Protein AF-A0A4R7Z6G6-F1 (afdb_monomer_lite)

Organism: NCBI:txid43595

Structure (mmCIF, N/CA/C/O backbone):
data_AF-A0A4R7Z6G6-F1
#
_entry.id   AF-A0A4R7Z6G6-F1
#
loop_
_atom_site.group_PDB
_atom_site.id
_atom_site.type_symbol
_atom_site.label_atom_id
_atom_site.label_alt_id
_atom_site.label_comp_id
_atom_sit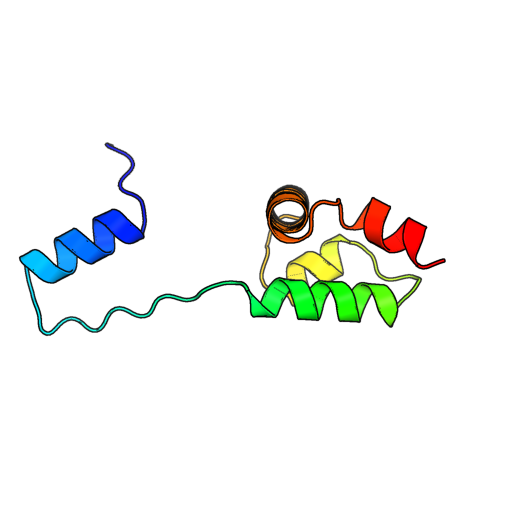e.label_asym_id
_atom_site.label_entity_id
_atom_site.label_seq_id
_atom_site.pdbx_PDB_ins_code
_atom_site.Cartn_x
_atom_site.Cartn_y
_atom_site.Cartn_z
_atom_site.occupancy
_atom_site.B_iso_or_equiv
_atom_site.auth_seq_id
_atom_site.auth_comp_id
_atom_site.auth_asym_id
_atom_site.auth_atom_id
_atom_site.pdbx_PDB_model_num
ATOM 1 N N . MET A 1 1 ? -14.608 20.716 8.676 1.00 45.75 1 MET A N 1
ATOM 2 C CA . MET A 1 1 ? -15.165 19.766 9.669 1.00 45.75 1 MET A CA 1
ATOM 3 C C . MET A 1 1 ? -13.985 19.200 10.430 1.00 45.75 1 MET A C 1
ATOM 5 O O . MET A 1 1 ? -13.022 18.893 9.740 1.00 45.75 1 MET A O 1
ATOM 9 N N . PRO A 1 2 ? -13.978 19.126 11.773 1.00 51.09 2 PRO A N 1
ATOM 10 C CA . PRO A 1 2 ? -12.830 18.553 12.468 1.00 51.09 2 PRO A CA 1
ATOM 11 C C . PRO A 1 2 ? -12.621 17.122 11.960 1.00 51.09 2 PRO A C 1
ATOM 13 O O . PRO A 1 2 ? -13.551 16.315 11.950 1.00 51.09 2 PRO A O 1
ATOM 16 N N . GLU A 1 3 ? -11.428 16.888 11.418 1.00 65.38 3 GLU A N 1
ATOM 17 C CA . GLU A 1 3 ? -11.005 15.676 10.722 1.00 65.38 3 GLU A CA 1
ATOM 18 C C . GLU A 1 3 ? -10.861 14.527 11.726 1.00 65.38 3 GLU A C 1
ATOM 20 O O . GLU A 1 3 ? -9.769 14.242 12.204 1.00 65.38 3 GLU A O 1
ATOM 25 N N . MET A 1 4 ? -11.973 13.891 12.095 1.00 76.50 4 MET A N 1
ATOM 26 C CA . MET A 1 4 ? -11.941 12.720 12.967 1.00 76.50 4 MET A CA 1
ATOM 27 C C . MET A 1 4 ? -11.405 11.519 12.182 1.00 76.50 4 MET A C 1
ATOM 29 O O . MET A 1 4 ? -11.970 11.139 11.151 1.00 76.50 4 MET A O 1
ATOM 33 N N . ASN A 1 5 ? -10.311 10.918 12.643 1.00 86.31 5 ASN A N 1
ATOM 34 C CA . ASN A 1 5 ? -9.743 9.743 11.987 1.00 86.31 5 ASN A CA 1
ATOM 35 C C . ASN A 1 5 ? -10.563 8.470 12.298 1.00 86.31 5 ASN A C 1
ATOM 37 O O . ASN A 1 5 ? -11.407 8.441 13.193 1.00 86.31 5 ASN A O 1
ATOM 41 N N . GLY A 1 6 ? -10.317 7.385 11.556 1.00 82.50 6 GLY A N 1
ATOM 42 C CA . GLY A 1 6 ? -11.102 6.149 11.691 1.00 82.50 6 GLY A CA 1
ATOM 43 C C . GLY A 1 6 ? -11.036 5.480 13.073 1.00 82.50 6 GLY A C 1
ATOM 44 O O . GLY A 1 6 ? -11.959 4.751 13.431 1.00 82.50 6 GLY A O 1
ATOM 45 N N . LEU A 1 7 ? -9.981 5.726 13.861 1.00 85.56 7 LEU A N 1
ATOM 46 C CA . LEU A 1 7 ? -9.867 5.211 15.230 1.00 85.56 7 LEU A CA 1
ATOM 47 C C . LEU A 1 7 ? -10.696 6.052 16.202 1.00 85.56 7 LEU A C 1
ATOM 49 O O . LEU A 1 7 ? -11.464 5.494 16.979 1.00 85.56 7 LEU A O 1
ATOM 53 N N . GLU A 1 8 ? -10.609 7.377 16.098 1.00 89.81 8 GLU A N 1
ATOM 54 C CA . GLU A 1 8 ? -11.430 8.305 16.887 1.00 89.81 8 GLU A CA 1
ATOM 55 C C . GLU A 1 8 ? -12.928 8.078 16.622 1.00 89.81 8 GLU A C 1
ATOM 57 O O . GLU A 1 8 ? -13.732 8.014 17.551 1.00 89.81 8 GLU A O 1
ATOM 62 N N . MET A 1 9 ? -13.300 7.832 15.360 1.00 88.62 9 MET A N 1
ATOM 63 C CA . MET A 1 9 ? -14.664 7.455 14.982 1.00 88.62 9 MET A CA 1
ATOM 64 C C . MET A 1 9 ? -15.094 6.137 15.637 1.00 88.62 9 MET A C 1
ATOM 66 O O . MET A 1 9 ? -16.223 6.012 16.113 1.00 88.62 9 MET A O 1
ATOM 70 N N . ALA A 1 10 ? -14.207 5.141 15.670 1.00 88.31 10 ALA A N 1
ATOM 71 C CA . ALA A 1 10 ? -14.506 3.859 16.293 1.00 88.31 10 ALA A CA 1
ATOM 72 C C . ALA A 1 10 ? -14.713 3.988 17.812 1.00 88.31 10 ALA A C 1
ATOM 74 O O . ALA A 1 10 ? -15.592 3.322 18.365 1.00 88.31 10 ALA A O 1
ATOM 75 N N . GLU A 1 11 ? -13.942 4.845 18.485 1.00 89.81 11 GLU A N 1
ATOM 76 C CA . GLU A 1 11 ? -14.135 5.160 19.904 1.00 89.81 11 GLU A CA 1
ATOM 77 C C . GLU A 1 11 ? -15.481 5.844 20.154 1.00 89.81 11 GLU A C 1
ATOM 79 O O . GLU A 1 11 ? -16.211 5.456 21.069 1.00 89.81 11 GLU A O 1
ATOM 84 N N . GLU A 1 12 ? -15.854 6.804 19.310 1.00 90.94 12 GLU A N 1
ATOM 85 C CA . GLU A 1 12 ? -17.114 7.533 19.442 1.00 90.94 12 GLU A CA 1
ATOM 86 C C . GLU A 1 12 ? -18.337 6.630 19.210 1.00 90.94 12 GLU A C 1
ATOM 88 O O . GLU A 1 12 ? -19.316 6.673 19.960 1.00 90.94 12 GLU A O 1
ATOM 93 N N . ILE A 1 13 ? -18.266 5.720 18.234 1.00 91.44 13 ILE A N 1
ATOM 94 C CA . ILE A 1 13 ? -19.313 4.713 18.004 1.00 91.44 13 ILE A CA 1
ATOM 95 C C . ILE A 1 13 ? -19.459 3.788 19.218 1.00 91.44 13 ILE A C 1
ATOM 97 O O . ILE A 1 13 ? -20.583 3.468 19.609 1.00 91.44 13 ILE A O 1
ATOM 101 N N . ARG A 1 14 ? -18.348 3.377 19.847 1.00 89.38 14 ARG A N 1
ATOM 102 C CA . ARG A 1 14 ? -18.385 2.520 21.044 1.00 89.38 14 ARG A CA 1
ATOM 103 C C . ARG A 1 14 ? -19.018 3.211 22.251 1.00 89.38 14 ARG A C 1
ATOM 105 O O . ARG A 1 14 ? -19.693 2.525 23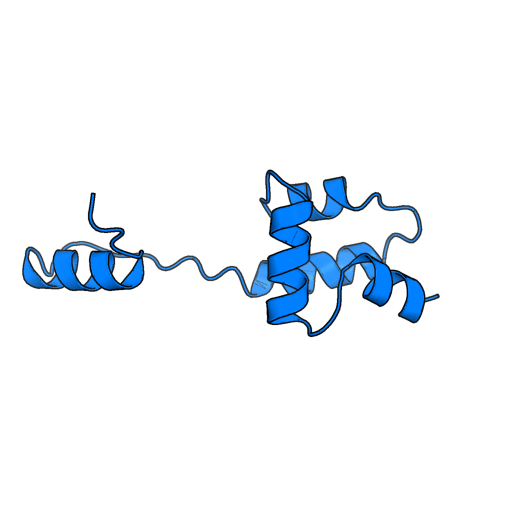.017 1.00 89.38 14 ARG A O 1
ATOM 112 N N . LYS A 1 15 ? -18.825 4.527 22.419 1.00 89.50 15 LYS A N 1
ATOM 113 C CA . LYS A 1 15 ? -19.479 5.313 23.484 1.00 89.50 15 LYS A CA 1
ATOM 114 C C . LYS A 1 15 ? -20.994 5.383 23.291 1.00 89.50 15 LYS A C 1
ATOM 116 O O . LYS A 1 15 ? -21.733 5.245 24.259 1.00 89.50 15 LYS A O 1
ATOM 121 N N . ASN A 1 16 ? -21.443 5.559 22.048 1.00 88.19 16 ASN A N 1
ATOM 122 C CA . ASN A 1 16 ? -22.856 5.769 21.733 1.00 88.19 16 ASN A CA 1
ATOM 123 C C . ASN A 1 16 ? -23.656 4.463 21.592 1.00 88.19 16 ASN A C 1
ATOM 125 O O . ASN A 1 16 ? -24.843 4.432 21.913 1.00 88.19 16 ASN A O 1
ATOM 129 N N . ASN A 1 17 ? -23.042 3.371 21.120 1.00 86.12 17 ASN A N 1
ATOM 130 C CA . ASN A 1 17 ? -23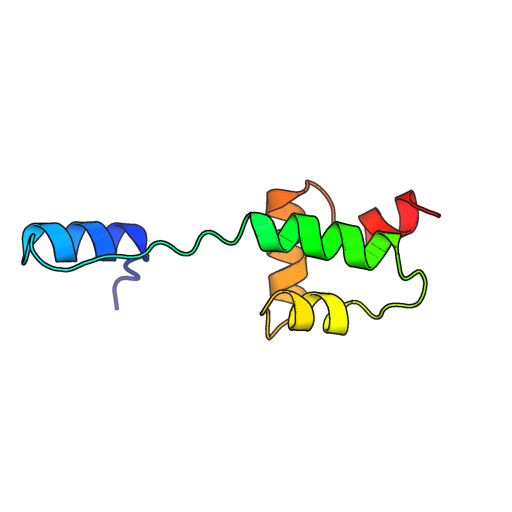.714 2.076 21.008 1.00 86.12 17 ASN A CA 1
ATOM 131 C C . ASN A 1 17 ? -22.731 0.892 20.999 1.00 86.12 17 ASN A C 1
ATOM 133 O O . ASN A 1 17 ? -22.135 0.554 19.973 1.00 86.12 17 ASN A O 1
ATOM 137 N N . GLN A 1 18 ? -22.657 0.176 22.125 1.00 79.31 18 GLN A N 1
ATOM 138 C CA . GLN A 1 18 ? -21.784 -0.992 22.305 1.00 79.31 18 GLN A CA 1
ATOM 139 C C . GLN A 1 18 ? -22.144 -2.218 21.444 1.00 79.31 18 GLN A C 1
ATOM 141 O O . GLN A 1 18 ? -21.321 -3.123 21.318 1.00 79.31 18 GLN A O 1
ATOM 146 N N . LYS A 1 19 ? -23.341 -2.276 20.839 1.00 90.31 19 LYS A N 1
ATOM 147 C CA . LYS A 1 19 ? -23.752 -3.404 19.979 1.00 90.31 19 LYS A CA 1
ATOM 148 C C . LYS A 1 19 ? -23.273 -3.273 18.530 1.00 90.31 19 LYS A C 1
ATOM 150 O O . LYS A 1 19 ? -23.381 -4.238 17.771 1.00 90.31 19 LYS A O 1
ATOM 155 N N . THR A 1 20 ? -22.750 -2.114 18.134 1.00 87.19 20 THR A N 1
ATOM 156 C CA . THR A 1 20 ? -22.255 -1.891 16.772 1.00 87.19 20 THR A CA 1
ATOM 157 C C . THR A 1 20 ? -20.984 -2.701 16.529 1.00 87.19 20 THR A C 1
ATOM 159 O O . THR A 1 20 ? -19.981 -2.539 17.223 1.00 87.19 20 THR A O 1
ATOM 162 N N . LYS A 1 21 ? -21.001 -3.574 15.518 1.00 87.75 21 LYS A N 1
ATOM 163 C CA . LYS A 1 21 ? -19.813 -4.325 15.097 1.00 87.75 21 LYS A CA 1
ATOM 164 C C . LYS A 1 21 ? -18.916 -3.418 14.258 1.00 87.75 21 LYS A C 1
ATOM 166 O O . LYS A 1 21 ? -19.338 -2.937 13.212 1.00 87.75 21 LYS A O 1
ATOM 171 N N . ILE A 1 22 ? -17.681 -3.213 14.706 1.00 86.19 22 ILE A N 1
ATOM 172 C CA . ILE A 1 22 ? -16.663 -2.438 13.988 1.00 86.19 22 ILE A CA 1
ATOM 173 C C . ILE A 1 22 ? -15.630 -3.417 13.436 1.00 86.19 22 ILE A C 1
ATOM 175 O O . ILE A 1 22 ? -15.053 -4.195 14.195 1.00 86.19 22 ILE A O 1
ATOM 179 N N . ILE A 1 23 ? -15.395 -3.372 12.125 1.00 83.31 23 ILE A N 1
ATOM 180 C CA . ILE A 1 23 ? -14.357 -4.162 11.458 1.00 83.31 23 ILE A CA 1
ATOM 181 C C . ILE A 1 23 ? -13.219 -3.216 11.083 1.00 83.31 23 ILE A C 1
ATOM 183 O O . ILE A 1 23 ? -1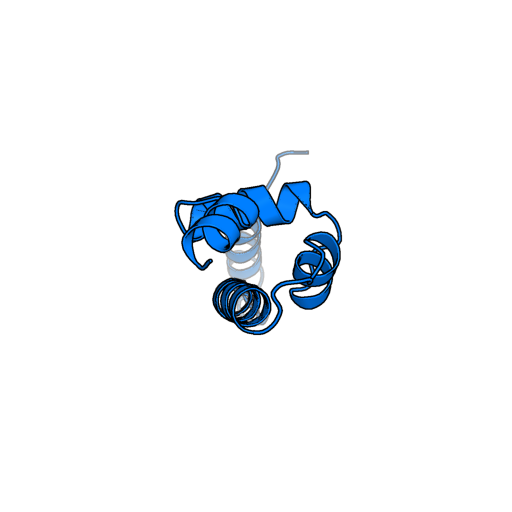3.429 -2.243 10.362 1.00 83.31 23 ILE A O 1
ATOM 187 N N . VAL A 1 24 ? -12.011 -3.509 11.565 1.00 78.94 24 VAL A N 1
ATOM 188 C CA . VAL A 1 24 ? -10.795 -2.789 11.171 1.00 78.94 24 VAL A CA 1
ATOM 189 C C . VAL A 1 24 ? -10.123 -3.579 10.058 1.00 78.94 24 VAL A C 1
ATOM 191 O O . VAL A 1 24 ? -9.597 -4.665 10.288 1.00 78.94 24 VAL A O 1
ATOM 194 N N . LEU A 1 25 ? -10.143 -3.034 8.845 1.00 72.19 25 LEU A N 1
ATOM 195 C CA . LEU A 1 25 ? -9.429 -3.606 7.709 1.00 72.19 25 LEU A CA 1
ATOM 196 C C . LEU A 1 25 ? -8.008 -3.046 7.702 1.00 72.19 25 LEU A C 1
ATOM 198 O O . LEU A 1 25 ? -7.759 -1.940 7.224 1.00 72.19 25 LEU A O 1
ATOM 202 N N . SER A 1 26 ? -7.072 -3.792 8.280 1.00 68.38 26 SER A N 1
ATOM 203 C CA . SER A 1 26 ? -5.668 -3.413 8.266 1.00 68.38 26 SER A CA 1
ATOM 204 C C . SER A 1 26 ? -5.031 -3.862 6.943 1.00 68.38 26 SER A C 1
ATOM 206 O O . SER A 1 26 ? -5.144 -5.007 6.519 1.00 68.38 26 SER A O 1
ATOM 208 N N . GLY A 1 27 ? -4.389 -2.938 6.229 1.00 65.12 27 GLY A N 1
ATOM 209 C CA . GLY A 1 27 ? -3.791 -3.212 4.918 1.00 65.12 27 GLY A CA 1
ATOM 210 C C . GLY A 1 27 ? -2.460 -3.970 4.968 1.00 65.12 27 GLY A C 1
ATOM 211 O O . GLY A 1 27 ? -1.683 -3.833 4.031 1.00 65.12 27 GLY A O 1
ATOM 212 N N . TYR A 1 28 ? -2.143 -4.699 6.044 1.00 61.56 28 TYR A N 1
ATOM 213 C CA . TYR A 1 28 ? -0.815 -5.308 6.221 1.00 61.56 28 TYR A CA 1
ATOM 214 C C . TYR A 1 28 ? -0.518 -6.368 5.151 1.00 61.56 28 TYR A C 1
ATOM 216 O O . TYR A 1 28 ? 0.527 -6.300 4.503 1.00 61.56 28 TYR A O 1
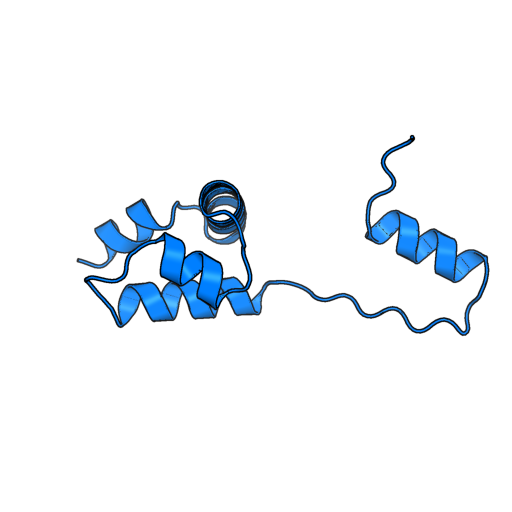ATOM 224 N N . ASP A 1 29 ? -1.475 -7.254 4.864 1.00 72.06 29 ASP A N 1
ATOM 225 C CA . ASP A 1 29 ? -1.304 -8.326 3.868 1.00 72.06 29 ASP A CA 1
ATOM 226 C C . ASP A 1 29 ? -1.140 -7.791 2.437 1.00 72.06 29 ASP A C 1
ATOM 228 O O . ASP A 1 29 ? -0.528 -8.428 1.575 1.00 72.06 29 ASP A O 1
ATOM 232 N N . LYS A 1 30 ? -1.626 -6.569 2.185 1.00 82.06 30 LYS A N 1
ATOM 233 C CA . LYS A 1 30 ? -1.531 -5.911 0.880 1.00 82.06 30 LYS A CA 1
ATOM 234 C C . LYS A 1 30 ? -0.078 -5.686 0.467 1.00 82.06 30 LYS A C 1
ATOM 236 O O . LYS A 1 30 ? 0.254 -5.839 -0.705 1.00 82.06 30 LYS A O 1
ATOM 241 N N . PHE A 1 31 ? 0.806 -5.337 1.402 1.00 89.31 31 PHE A N 1
ATOM 242 C CA . PHE A 1 31 ? 2.192 -5.003 1.062 1.00 89.31 31 PHE A CA 1
ATOM 243 C C . PHE A 1 31 ? 3.071 -6.230 0.839 1.00 89.31 31 PHE A C 1
ATOM 245 O O . PHE A 1 31 ? 3.948 -6.187 -0.024 1.00 89.31 31 PHE A O 1
ATOM 252 N N . GLU A 1 32 ? 2.809 -7.336 1.534 1.00 91.19 32 GLU A N 1
ATOM 253 C CA . GLU A 1 32 ? 3.474 -8.610 1.242 1.00 91.19 32 GLU A CA 1
ATOM 254 C C . GLU A 1 32 ? 3.042 -9.157 -0.124 1.00 91.19 32 GLU A C 1
ATOM 256 O O . GLU A 1 32 ? 3.888 -9.565 -0.925 1.00 91.19 32 GLU A O 1
ATOM 261 N N . TYR A 1 33 ? 1.752 -9.049 -0.464 1.00 91.75 33 TYR A N 1
ATOM 262 C CA . TYR A 1 33 ? 1.278 -9.381 -1.807 1.00 91.75 33 TYR A CA 1
ATOM 263 C C . TYR A 1 33 ? 1.903 -8.477 -2.886 1.00 91.75 33 TYR A C 1
ATOM 265 O O . TYR A 1 33 ? 2.390 -8.977 -3.900 1.00 91.75 33 TYR A O 1
ATOM 273 N N . ALA A 1 34 ? 2.001 -7.163 -2.646 1.00 93.88 34 ALA A N 1
ATOM 274 C CA . ALA A 1 34 ? 2.689 -6.244 -3.556 1.00 93.88 34 ALA A CA 1
ATOM 275 C C . ALA A 1 34 ? 4.161 -6.631 -3.786 1.00 93.88 34 ALA A C 1
ATOM 277 O O . ALA A 1 34 ? 4.621 -6.646 -4.929 1.00 93.88 34 ALA A O 1
ATOM 278 N N . LYS A 1 35 ? 4.909 -6.967 -2.724 1.00 94.25 35 LYS A N 1
ATOM 279 C CA . LYS A 1 35 ? 6.302 -7.435 -2.839 1.00 94.25 35 LYS A CA 1
ATOM 280 C C . LYS A 1 35 ? 6.398 -8.714 -3.668 1.00 94.25 35 LYS A C 1
ATOM 282 O O . LYS A 1 35 ? 7.281 -8.814 -4.519 1.00 94.25 35 LYS A O 1
ATOM 287 N N . LYS A 1 36 ? 5.481 -9.664 -3.452 1.00 94.62 36 LYS A N 1
ATOM 288 C CA . LYS A 1 36 ? 5.407 -10.911 -4.224 1.00 94.62 36 LYS A CA 1
ATOM 289 C C . LYS A 1 36 ? 5.195 -10.632 -5.713 1.00 94.62 36 LYS A C 1
ATOM 291 O O . LYS A 1 36 ? 5.963 -11.133 -6.528 1.00 94.62 36 LYS A O 1
ATOM 296 N N . LEU A 1 37 ? 4.246 -9.760 -6.061 1.00 95.25 37 LEU A N 1
ATOM 297 C CA . LEU A 1 37 ? 4.000 -9.360 -7.450 1.00 95.25 37 LEU A CA 1
ATOM 298 C C . LEU A 1 37 ? 5.242 -8.743 -8.107 1.00 95.25 37 LEU A C 1
ATOM 300 O O . LEU A 1 37 ? 5.547 -9.087 -9.247 1.00 95.25 37 LEU A O 1
ATOM 304 N N . ILE A 1 38 ? 5.977 -7.883 -7.387 1.00 95.06 38 ILE A N 1
ATOM 305 C CA . ILE A 1 38 ? 7.231 -7.282 -7.877 1.00 95.06 38 ILE A CA 1
ATOM 306 C C . ILE A 1 38 ? 8.302 -8.354 -8.125 1.00 95.06 38 ILE A C 1
ATOM 308 O O . ILE A 1 38 ? 9.012 -8.280 -9.125 1.00 95.06 38 ILE A O 1
ATOM 312 N N . LYS A 1 39 ? 8.423 -9.340 -7.227 1.00 94.69 39 LYS A N 1
ATOM 313 C CA . LYS A 1 39 ? 9.424 -10.414 -7.310 1.00 94.69 39 LYS A CA 1
ATOM 314 C C . LYS A 1 39 ? 9.125 -11.434 -8.415 1.00 94.69 39 LYS A C 1
ATOM 316 O O . LYS A 1 39 ? 10.050 -11.980 -9.007 1.00 94.69 39 LYS A O 1
ATOM 321 N N . GLU A 1 40 ? 7.852 -11.723 -8.663 1.00 94.75 40 GLU A N 1
ATOM 322 C CA . GLU A 1 40 ? 7.432 -12.723 -9.653 1.00 94.75 40 GLU A CA 1
ATOM 323 C C . GLU A 1 40 ? 7.312 -12.138 -11.069 1.00 94.75 40 GLU A C 1
ATOM 325 O O . GLU A 1 40 ? 7.380 -12.885 -12.041 1.00 94.75 40 GLU A O 1
ATOM 330 N N . ASN A 1 41 ? 7.182 -10.812 -11.212 1.00 93.12 41 ASN A N 1
ATOM 331 C CA . ASN A 1 41 ? 6.923 -10.166 -12.499 1.00 93.12 41 ASN A CA 1
ATOM 332 C C . ASN A 1 41 ? 7.885 -8.997 -12.764 1.00 93.12 41 ASN A C 1
ATOM 334 O O . ASN A 1 41 ? 7.601 -7.844 -12.435 1.00 93.12 41 ASN A O 1
ATOM 338 N N . ARG A 1 42 ? 9.004 -9.266 -13.447 1.00 90.50 42 ARG A N 1
ATOM 339 C CA . ARG A 1 42 ? 10.024 -8.246 -13.760 1.00 90.50 42 ARG A CA 1
ATOM 340 C C . ARG A 1 42 ? 9.491 -7.072 -14.588 1.00 90.50 42 ARG A C 1
ATOM 342 O O . ARG A 1 42 ? 9.904 -5.940 -14.369 1.00 90.50 42 ARG A O 1
ATOM 349 N N . GLU A 1 43 ? 8.519 -7.301 -15.464 1.00 93.19 43 GLU A N 1
ATOM 350 C CA . GLU A 1 43 ? 7.970 -6.268 -16.359 1.00 93.19 43 GLU A CA 1
ATOM 351 C C . GLU A 1 43 ? 6.679 -5.615 -15.836 1.00 93.19 43 GLU A C 1
ATOM 353 O O . GLU A 1 43 ? 6.098 -4.764 -16.510 1.00 93.19 43 GLU A O 1
ATOM 358 N N . ILE A 1 44 ? 6.217 -5.966 -14.625 1.00 93.88 44 ILE A N 1
ATOM 359 C CA . ILE A 1 44 ? 4.967 -5.407 -14.094 1.00 93.88 44 ILE A CA 1
ATOM 360 C C . ILE A 1 44 ? 5.070 -3.888 -13.936 1.00 93.88 44 ILE A C 1
ATOM 362 O O . ILE A 1 44 ? 6.068 -3.353 -13.420 1.00 93.88 44 ILE A O 1
ATOM 366 N N . LYS A 1 45 ? 4.022 -3.189 -14.380 1.00 94.81 45 LYS A N 1
ATOM 367 C CA . LYS A 1 45 ? 3.915 -1.737 -14.250 1.00 94.81 45 LYS A CA 1
ATOM 368 C C . LYS A 1 45 ? 3.387 -1.395 -12.862 1.00 94.81 45 LYS A C 1
ATOM 370 O O . LYS A 1 45 ? 2.473 -2.039 -12.355 1.00 94.81 45 LYS A O 1
ATOM 375 N N . PHE A 1 46 ? 3.934 -0.354 -12.240 1.00 94.25 46 PHE A N 1
ATOM 376 C CA . PHE A 1 46 ? 3.628 -0.077 -10.837 1.00 94.25 46 PHE A CA 1
ATOM 377 C C . PHE A 1 46 ? 2.159 0.266 -10.548 1.00 94.25 46 PHE A C 1
ATOM 379 O O . PHE A 1 46 ? 1.681 -0.035 -9.457 1.00 94.25 46 PHE A O 1
ATOM 386 N N . TYR A 1 47 ? 1.431 0.842 -11.510 1.00 94.62 47 TYR A N 1
ATOM 387 C CA . TYR A 1 47 ? -0.005 1.085 -11.340 1.00 94.62 47 TYR A CA 1
ATOM 388 C C . TYR A 1 47 ? -0.800 -0.225 -11.218 1.00 94.62 47 TYR A C 1
ATOM 390 O O . TYR A 1 47 ? -1.718 -0.290 -10.414 1.00 94.62 47 TYR A O 1
ATOM 398 N N . GLN A 1 48 ? -0.388 -1.294 -11.912 1.00 94.69 48 GLN A N 1
ATOM 399 C CA . GLN A 1 48 ? -1.044 -2.605 -11.827 1.00 94.69 48 GLN A CA 1
ATOM 400 C C . GLN A 1 48 ? -0.855 -3.229 -10.442 1.00 94.69 48 GLN A C 1
ATOM 402 O O . GLN A 1 48 ? -1.758 -3.877 -9.926 1.00 94.69 48 GLN A O 1
ATOM 407 N N . ILE A 1 49 ? 0.307 -3.004 -9.814 1.00 94.62 49 ILE A N 1
ATOM 408 C CA . ILE A 1 49 ? 0.550 -3.434 -8.430 1.00 94.62 49 ILE A CA 1
ATOM 409 C C . ILE A 1 49 ? -0.385 -2.682 -7.478 1.00 94.62 49 ILE A C 1
ATOM 411 O O . ILE A 1 49 ? -0.990 -3.303 -6.610 1.00 94.62 49 ILE A O 1
ATOM 415 N N . ALA A 1 50 ? -0.515 -1.362 -7.649 1.00 93.88 50 ALA A N 1
ATOM 416 C CA . ALA A 1 50 ? -1.407 -0.541 -6.834 1.00 93.88 50 ALA A CA 1
ATOM 417 C C . ALA A 1 50 ? -2.874 -0.991 -6.973 1.00 93.88 50 ALA A C 1
ATOM 419 O O . ALA A 1 50 ? -3.536 -1.227 -5.964 1.00 93.88 50 ALA A O 1
ATOM 420 N N . GLU A 1 51 ? -3.359 -1.209 -8.195 1.00 93.31 51 GLU A N 1
ATOM 421 C CA . GLU A 1 51 ? -4.714 -1.717 -8.443 1.00 93.31 51 GLU A CA 1
ATOM 422 C C . GLU A 1 51 ? -4.932 -3.099 -7.809 1.00 93.31 51 GLU A C 1
ATOM 424 O O . GLU A 1 51 ? -5.921 -3.303 -7.105 1.00 93.31 51 GLU A O 1
ATOM 429 N N . ALA A 1 52 ? -3.973 -4.022 -7.960 1.00 91.50 52 ALA A N 1
ATOM 430 C CA . ALA A 1 52 ? -4.061 -5.379 -7.414 1.00 91.50 52 ALA A CA 1
ATOM 431 C C . ALA A 1 52 ? -4.148 -5.420 -5.878 1.00 91.50 52 ALA A C 1
ATOM 433 O O . ALA A 1 52 ? -4.698 -6.364 -5.313 1.00 91.50 52 ALA A O 1
ATOM 434 N N . VAL A 1 53 ? -3.631 -4.396 -5.192 1.00 91.56 53 VAL A N 1
ATOM 435 C CA . VAL A 1 53 ? -3.731 -4.257 -3.729 1.00 91.56 53 VAL A CA 1
ATOM 436 C C . VAL A 1 53 ? -4.842 -3.297 -3.277 1.00 91.56 53 VAL A C 1
ATOM 438 O O . VAL A 1 53 ? -4.974 -2.983 -2.085 1.00 91.56 53 VAL A O 1
ATOM 441 N N . GLY A 1 54 ? -5.690 -2.862 -4.211 1.00 89.31 54 GLY A N 1
ATOM 442 C CA . GLY A 1 54 ? -6.869 -2.038 -3.953 1.00 89.31 54 GLY A CA 1
ATOM 443 C C . GLY A 1 54 ? -6.554 -0.562 -3.717 1.00 89.31 54 GLY A C 1
ATOM 444 O O . GLY A 1 54 ? -7.202 0.072 -2.884 1.00 89.31 54 GLY A O 1
ATOM 445 N N . PHE A 1 55 ? -5.535 -0.030 -4.390 1.00 89.75 55 PHE A N 1
ATOM 446 C CA . PHE A 1 55 ? -5.218 1.394 -4.428 1.00 89.75 55 PHE A CA 1
ATOM 447 C C . PHE A 1 55 ? -5.586 1.962 -5.799 1.00 89.75 55 PHE A C 1
ATOM 449 O O . PHE A 1 55 ? -5.089 1.501 -6.820 1.00 89.75 55 PHE A O 1
ATOM 456 N N . ASN A 1 56 ? -6.399 3.018 -5.806 1.00 88.19 56 ASN A N 1
ATOM 457 C CA . ASN A 1 56 ? -6.792 3.719 -7.035 1.00 88.19 56 ASN A CA 1
ATOM 458 C C . ASN A 1 56 ? -5.721 4.707 -7.533 1.00 88.19 56 ASN A C 1
ATOM 460 O O . ASN A 1 56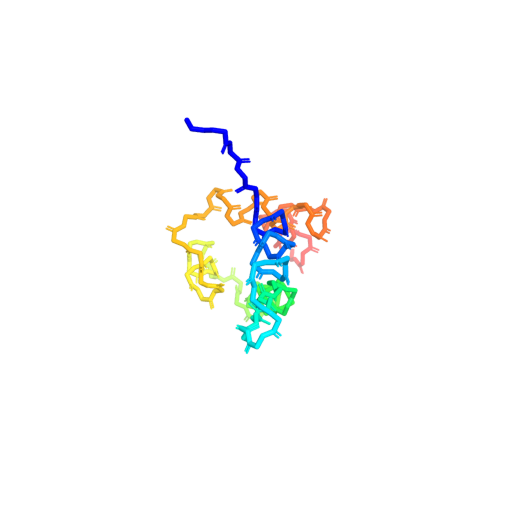 ? -5.816 5.218 -8.642 1.00 88.19 56 ASN A O 1
ATOM 464 N N . ASP A 1 57 ? -4.719 5.010 -6.702 1.00 88.62 57 ASP A N 1
ATOM 465 C CA . ASP A 1 57 ? -3.664 5.975 -6.999 1.00 88.62 57 ASP A CA 1
ATOM 466 C C . ASP A 1 57 ? -2.287 5.398 -6.634 1.00 88.62 57 ASP A C 1
ATOM 468 O O . ASP A 1 57 ? -2.034 4.984 -5.495 1.00 88.62 57 ASP A O 1
ATOM 472 N N . TYR A 1 58 ? -1.374 5.397 -7.611 1.00 92.06 58 TYR A N 1
ATOM 473 C CA . TYR A 1 58 ? -0.019 4.878 -7.428 1.00 92.06 58 TYR A CA 1
ATOM 474 C C . TYR A 1 58 ? 0.850 5.742 -6.498 1.00 92.06 58 TYR A C 1
ATOM 476 O O . TYR A 1 58 ? 1.666 5.201 -5.751 1.00 92.06 58 TYR A O 1
ATOM 484 N N . LYS A 1 59 ? 0.714 7.074 -6.512 1.00 92.81 59 LYS A N 1
ATOM 485 C CA . LYS A 1 59 ? 1.511 7.963 -5.647 1.00 92.81 59 LYS A CA 1
ATOM 486 C C . LYS A 1 59 ? 1.166 7.732 -4.179 1.00 92.81 59 LYS A C 1
ATOM 488 O O . LYS A 1 59 ? 2.070 7.637 -3.341 1.00 92.81 59 LYS A O 1
ATOM 493 N N . TYR A 1 60 ? -0.120 7.585 -3.877 1.00 90.19 60 TYR A N 1
ATOM 494 C CA . TYR A 1 60 ? -0.589 7.229 -2.550 1.00 90.19 60 TYR A CA 1
ATOM 495 C C . TYR A 1 60 ? -0.084 5.837 -2.158 1.00 90.19 60 TYR A C 1
ATOM 497 O O . TYR A 1 60 ? 0.585 5.710 -1.132 1.00 90.19 60 TYR A O 1
ATOM 505 N N . PHE A 1 61 ? -0.261 4.826 -3.018 1.00 93.44 61 PHE A N 1
ATOM 506 C CA . PHE A 1 61 ? 0.309 3.491 -2.798 1.00 93.44 61 PHE A CA 1
ATOM 507 C C . PHE A 1 61 ? 1.813 3.539 -2.501 1.00 93.44 61 PHE A C 1
ATOM 509 O O . PHE A 1 61 ? 2.250 2.980 -1.503 1.00 93.44 61 PHE A O 1
ATOM 516 N N . SER A 1 62 ? 2.610 4.239 -3.311 1.00 95.00 62 SER A N 1
ATOM 517 C CA . SER A 1 62 ? 4.063 4.336 -3.141 1.00 95.00 62 SER A CA 1
ATOM 518 C C . SER A 1 62 ? 4.449 5.001 -1.816 1.00 95.00 62 SER A C 1
ATOM 520 O O . SER A 1 62 ? 5.437 4.609 -1.190 1.00 95.00 62 SER A O 1
ATOM 522 N N . THR A 1 63 ? 3.680 5.998 -1.375 1.00 93.31 63 THR A N 1
ATOM 523 C CA . THR A 1 63 ? 3.894 6.686 -0.093 1.00 93.31 63 THR A CA 1
ATOM 524 C C . THR A 1 63 ? 3.668 5.731 1.071 1.00 93.31 63 THR A C 1
ATOM 526 O O . THR A 1 63 ? 4.515 5.615 1.960 1.00 93.31 63 THR A O 1
ATOM 529 N N . ILE A 1 64 ? 2.553 5.001 1.036 1.00 91.38 64 ILE A N 1
ATOM 530 C CA . ILE A 1 64 ? 2.216 4.034 2.073 1.00 91.38 64 ILE A CA 1
ATOM 531 C C . ILE A 1 64 ? 3.190 2.845 2.025 1.00 91.38 64 ILE A C 1
ATOM 533 O O . ILE A 1 64 ? 3.786 2.518 3.045 1.00 91.38 64 ILE A O 1
ATOM 537 N N . PHE A 1 65 ? 3.482 2.286 0.849 1.00 92.62 65 PHE A N 1
ATOM 538 C CA . PHE A 1 65 ? 4.471 1.220 0.664 1.00 92.62 65 PHE A CA 1
ATOM 539 C C . PHE A 1 65 ? 5.826 1.601 1.273 1.00 92.62 65 PHE A C 1
ATOM 541 O O . PHE A 1 65 ? 6.404 0.807 2.011 1.00 92.62 65 PHE A O 1
ATOM 548 N N . LYS A 1 66 ? 6.314 2.831 1.053 1.00 94.12 66 LYS A N 1
ATOM 549 C CA . LYS A 1 66 ? 7.551 3.319 1.686 1.00 94.12 66 LYS A CA 1
ATOM 550 C C . LYS A 1 66 ? 7.439 3.404 3.203 1.00 94.12 66 LYS A C 1
ATOM 552 O O . LYS A 1 66 ? 8.372 2.994 3.888 1.00 94.12 66 LYS A O 1
ATOM 557 N N . LYS A 1 67 ? 6.322 3.908 3.731 1.00 89.88 67 LYS A N 1
ATOM 558 C CA . LYS A 1 67 ? 6.091 3.996 5.180 1.00 89.88 67 LYS A CA 1
ATOM 559 C C . LYS A 1 67 ? 6.118 2.616 5.851 1.00 89.88 67 LYS A C 1
ATOM 561 O O . LYS A 1 67 ? 6.651 2.502 6.946 1.00 89.88 67 LYS A O 1
ATOM 566 N N . TYR A 1 68 ? 5.588 1.589 5.187 1.00 88.88 68 TYR A N 1
ATOM 567 C CA . TYR A 1 68 ? 5.530 0.224 5.721 1.00 88.88 68 TYR A CA 1
ATOM 568 C C . TYR A 1 68 ? 6.800 -0.601 5.474 1.00 88.88 68 TYR A C 1
ATOM 570 O O . TYR A 1 68 ? 7.186 -1.393 6.325 1.00 88.88 68 TYR A O 1
ATOM 578 N N . THR A 1 69 ? 7.448 -0.452 4.317 1.00 89.81 69 THR A N 1
ATOM 579 C CA . THR A 1 69 ? 8.582 -1.307 3.906 1.00 89.81 69 THR A CA 1
ATOM 580 C C . THR A 1 69 ? 9.949 -0.637 4.047 1.00 89.81 69 THR A C 1
ATOM 582 O O . THR A 1 69 ? 10.973 -1.290 3.863 1.00 89.81 69 THR A O 1
ATOM 585 N N . GLY A 1 70 ? 9.984 0.669 4.325 1.00 93.50 70 GLY A N 1
ATOM 586 C CA . GLY A 1 70 ? 11.203 1.477 4.407 1.00 93.50 70 GLY A CA 1
ATOM 587 C C . GLY A 1 70 ? 11.745 1.969 3.058 1.00 93.50 70 GLY A C 1
ATOM 588 O O . GLY A 1 70 ? 12.659 2.793 3.030 1.00 93.50 70 GLY A O 1
ATOM 589 N N . THR A 1 71 ? 11.194 1.526 1.922 1.00 94.69 71 THR A N 1
ATOM 590 C CA . THR A 1 71 ? 11.690 1.878 0.579 1.00 94.69 71 THR A CA 1
ATOM 591 C C . THR A 1 71 ? 10.555 2.045 -0.434 1.00 94.69 71 THR A C 1
ATOM 593 O O . THR A 1 71 ? 9.450 1.571 -0.213 1.00 94.69 71 THR A O 1
ATOM 596 N N . THR A 1 72 ? 10.784 2.734 -1.554 1.00 95.56 72 THR A N 1
ATOM 597 C CA . THR A 1 72 ? 9.757 2.863 -2.607 1.00 95.56 72 THR A CA 1
ATOM 598 C C . THR A 1 72 ? 9.623 1.563 -3.412 1.00 95.56 72 THR A C 1
ATOM 600 O O . THR A 1 72 ? 10.606 0.824 -3.518 1.00 95.56 72 THR A O 1
ATOM 603 N N . PRO A 1 73 ? 8.466 1.293 -4.051 1.00 94.69 73 PRO A N 1
ATOM 604 C CA . PRO A 1 73 ? 8.294 0.125 -4.922 1.00 94.69 73 PRO A CA 1
ATOM 605 C C . PRO A 1 73 ? 9.364 0.036 -6.017 1.00 94.69 73 PRO A C 1
ATOM 607 O O . PRO A 1 73 ? 9.899 -1.036 -6.286 1.00 94.69 73 PRO A O 1
ATOM 610 N N . SER A 1 74 ? 9.732 1.177 -6.609 1.00 94.31 74 SER A N 1
ATOM 611 C CA . SER A 1 74 ? 10.755 1.238 -7.654 1.00 94.31 74 SER A CA 1
ATOM 612 C C . SER A 1 74 ? 12.148 0.904 -7.136 1.00 94.31 74 SER A C 1
ATOM 614 O O . SER A 1 74 ? 12.854 0.116 -7.755 1.00 94.31 74 SER A O 1
ATOM 616 N N . LYS A 1 75 ? 12.531 1.436 -5.969 1.00 95.44 75 LYS A N 1
ATOM 617 C CA . LYS A 1 75 ? 13.820 1.104 -5.353 1.00 95.44 75 LYS A CA 1
ATOM 618 C C . LYS A 1 75 ? 13.856 -0.351 -4.877 1.00 95.44 75 LYS A C 1
ATOM 620 O O . LYS A 1 75 ? 14.882 -0.999 -5.010 1.00 95.44 75 LYS A O 1
ATOM 625 N N . TYR A 1 76 ? 12.740 -0.879 -4.373 1.00 95.44 76 TYR A N 1
ATOM 626 C CA . TYR A 1 76 ? 12.611 -2.298 -4.036 1.00 95.44 76 TYR A CA 1
ATOM 627 C C . TYR A 1 76 ? 12.823 -3.192 -5.267 1.00 95.44 76 TYR A C 1
ATOM 629 O O . TYR A 1 76 ? 13.627 -4.115 -5.212 1.00 95.44 76 TYR A O 1
ATOM 637 N N . LYS A 1 77 ? 12.170 -2.871 -6.395 1.00 94.31 77 LYS A N 1
ATOM 638 C CA . LYS A 1 77 ? 12.322 -3.588 -7.671 1.00 94.31 77 LYS A CA 1
ATOM 639 C C . LYS A 1 77 ? 13.763 -3.554 -8.196 1.00 94.31 77 LYS A C 1
ATOM 641 O O . LYS A 1 77 ? 14.272 -4.593 -8.593 1.00 94.31 77 LYS A O 1
ATOM 646 N N . ASN A 1 78 ? 14.425 -2.398 -8.140 1.00 94.19 78 ASN A N 1
ATOM 647 C CA . ASN A 1 78 ? 15.821 -2.239 -8.575 1.00 94.19 78 ASN A CA 1
ATOM 648 C C . ASN A 1 78 ? 16.839 -2.948 -7.669 1.00 94.19 78 ASN A C 1
ATOM 650 O O . ASN A 1 78 ? 17.965 -3.164 -8.081 1.00 94.19 78 ASN A O 1
ATOM 654 N N . ASN A 1 79 ? 16.483 -3.262 -6.422 1.00 92.38 79 ASN A N 1
ATOM 655 C CA . ASN A 1 79 ? 17.360 -4.022 -5.529 1.00 92.38 79 ASN A CA 1
ATOM 656 C C . ASN A 1 79 ? 17.203 -5.544 -5.712 1.00 92.38 79 ASN A C 1
ATOM 658 O O . ASN A 1 79 ? 17.982 -6.302 -5.139 1.00 92.38 79 ASN A O 1
ATOM 662 N N . LEU A 1 80 ? 16.171 -5.995 -6.436 1.00 87.88 80 LEU A N 1
ATOM 663 C CA . LEU A 1 80 ? 15.910 -7.414 -6.693 1.00 87.88 80 LEU A CA 1
ATOM 664 C C . LEU A 1 80 ? 16.628 -7.947 -7.941 1.00 87.88 80 LEU A C 1
ATOM 666 O O . LEU A 1 80 ? 16.851 -9.154 -8.016 1.00 87.88 80 LEU A O 1
ATOM 670 N N . TYR A 1 81 ? 16.955 -7.078 -8.900 1.00 79.88 81 TYR A N 1
ATOM 671 C CA . TYR A 1 81 ? 17.573 -7.406 -10.191 1.00 79.88 81 TYR A CA 1
ATOM 672 C C . TYR A 1 81 ? 18.631 -6.370 -10.545 1.00 79.88 81 TYR A C 1
ATOM 674 O O . TYR A 1 81 ? 19.612 -6.755 -11.213 1.00 79.88 81 TYR A O 1
#

pLDDT: mean 87.9, std 9.73, range [45.75, 95.56]

Sequence (81 aa):
MPEMNGLEMAEEIRKNNQKTKIIVLSGYDKFEYAKKLIKENREIKFYQIAEAVGFNDYKYFSTIFKKYTGTTPSKYKNNLY

InterPro domains:
  IPR001789 Signal transduction response regulator, receiver domain [PF00072] (1-40)
  IPR001789 Signal transduction response regulator, receiver domain [PS50110] (1-65)
  IPR009057 Homedomain-like superfamily [SSF46689] (30-79)
  IPR011006 CheY-like superfamily [SSF52172] (1-39)
  IPR013785 Aldolase-type TIM barrel [G3DSA:3.20.20.70] (1-36)
  IPR018060 AraC-like, DNA binding HTH domain [PF00165] (46-76)
  IPR018060 AraC-like, DNA binding HTH domain [PS01124] (30-79)
  IPR018060 AraC-like, DNA binding HTH domain [SM00342] (3-77)
  IPR020449 Transcription regulator HTH, AraC- type, HTH domain [PR00032] (46-61)
  IPR020449 Transcription regulator HTH, AraC- type, HTH domain [PR00032] (61-77)
  IPR051552 Hexose Phosphate Transport Regulator [PTHR42713] (1-41)

Secondary structure (DSSP, 8-state):
-----HHHHHHHHHHH-TT--------HHHHHHHHHHHHH-TT--HHHHHHHTT-S-HHHHHHHHHHHHSS-HHHHHHHH-

Foldseek 3Di:
DPDQDPVNVVVVCCVVDVVDDDDDDDLPVLLVVLLVCLLVDLPDDQCVSCVVSPHPDSVVVQVVSCVNVVHGSVVSSVVND

Radius of gyration: 16.68 Å; chains: 1; bounding box: 41×32×40 Å